Protein AF-A0A091MMB6-F1 (afdb_monomer_lite)

Organism: NCBI:txid57068

InterPro domains:
  IPR021627 Mediator complex, subunit Med27 [PTHR13130] (1-150)

Foldseek 3Di:
DPVPPCPVVVVVVVVVVVVVVVVVVVVVVVVVVVVVVVVVVVVVVPPPDDPPPPPDPVVCVVVPPCPDPPVCPVVVVVVVVVVVVVVVVVVVVVVVVVPPPVPDDPPPDDDDDDDDPPDPPPDDPDFLVVVVVVQVVVCVVCVVKDWDWDDPPPRDIDIDID

Structure (mmCIF, N/CA/C/O backbone):
data_AF-A0A091MMB6-F1
#
_entry.id   AF-A0A091MMB6-F1
#
loop_
_atom_site.group_PDB
_atom_site.id
_atom_site.type_symbol
_atom_site.label_atom_id
_atom_site.label_alt_id
_atom_site.label_comp_id
_atom_site.label_asym_id
_atom_site.label_entity_id
_atom_site.label_seq_id
_atom_site.pdbx_PDB_ins_code
_atom_site.Cartn_x
_atom_site.Cartn_y
_atom_site.Cartn_z
_atom_site.occupancy
_atom_site.B_iso_or_equiv
_atom_site.auth_seq_id
_atom_site.auth_comp_id
_atom_site.auth_asym_id
_atom_site.auth_atom_id
_atom_site.pdbx_PDB_model_num
ATOM 1 N N . PHE A 1 1 ? -19.940 -53.837 26.483 1.00 39.50 1 PHE A N 1
ATOM 2 C CA . PHE A 1 1 ? -20.423 -52.924 25.421 1.00 39.50 1 PHE A CA 1
ATOM 3 C C . PHE A 1 1 ? -21.110 -51.648 25.953 1.00 39.50 1 PHE A C 1
ATOM 5 O O . PHE A 1 1 ? -22.011 -51.136 25.306 1.00 39.50 1 PHE A O 1
ATOM 12 N N . ALA A 1 2 ? -20.678 -51.060 27.082 1.00 46.34 2 ALA A N 1
ATOM 13 C CA . ALA A 1 2 ? -21.332 -49.862 27.644 1.00 46.34 2 ALA A CA 1
ATOM 14 C C . ALA A 1 2 ? -20.780 -48.515 27.121 1.00 46.34 2 ALA A C 1
ATOM 16 O O . ALA A 1 2 ? -21.414 -47.486 27.314 1.00 46.34 2 ALA A O 1
ATOM 17 N N . CYS A 1 3 ? -19.640 -48.510 26.418 1.00 45.88 3 CYS A N 1
ATOM 18 C CA . CYS A 1 3 ? -18.957 -47.280 25.985 1.00 45.88 3 CYS A CA 1
ATOM 19 C C . CYS A 1 3 ? -19.495 -46.675 24.664 1.00 45.88 3 CYS A C 1
ATOM 21 O O . CYS A 1 3 ? -19.053 -45.617 24.238 1.00 45.88 3 CYS A O 1
ATOM 23 N N . LEU A 1 4 ? -20.470 -47.310 24.004 1.00 46.72 4 LEU A N 1
ATOM 24 C CA . LEU A 1 4 ? -21.047 -46.802 22.746 1.00 46.72 4 LEU A CA 1
ATOM 25 C C . LEU A 1 4 ? -22.343 -45.998 22.936 1.00 46.72 4 LEU A C 1
ATOM 27 O O . LEU A 1 4 ? -22.784 -45.343 21.997 1.00 46.72 4 LEU A O 1
ATOM 31 N N . LYS A 1 5 ? -22.943 -46.000 24.138 1.00 49.16 5 LYS A N 1
ATOM 32 C CA . LYS A 1 5 ? -24.236 -45.332 24.382 1.00 49.16 5 LYS A CA 1
ATOM 33 C C . LYS A 1 5 ? -24.125 -43.839 24.730 1.00 49.16 5 LYS A C 1
ATOM 35 O O . LYS A 1 5 ? -25.114 -43.126 24.607 1.00 49.16 5 LYS A O 1
ATOM 40 N N . ASP A 1 6 ? -22.943 -43.354 25.118 1.00 53.66 6 ASP A N 1
ATOM 41 C CA . ASP A 1 6 ? -22.732 -41.946 25.511 1.00 53.66 6 ASP A CA 1
ATOM 42 C C . ASP A 1 6 ? -22.209 -41.037 24.382 1.00 53.66 6 ASP A C 1
ATOM 44 O O . ASP A 1 6 ? -22.112 -39.822 24.553 1.00 53.66 6 ASP A O 1
ATOM 48 N N . GLY A 1 7 ? -21.926 -41.586 23.195 1.00 49.62 7 GLY A N 1
ATOM 49 C CA . GLY A 1 7 ? -21.372 -40.813 22.074 1.00 49.62 7 GLY A CA 1
ATOM 50 C C . GLY A 1 7 ? -22.309 -39.728 21.524 1.00 49.62 7 GLY A C 1
ATOM 51 O O . GLY A 1 7 ? -21.838 -38.685 21.075 1.00 49.62 7 GLY A O 1
ATOM 52 N N . MET A 1 8 ? -23.630 -39.937 21.590 1.00 50.69 8 MET A N 1
ATOM 53 C CA . MET A 1 8 ? -24.620 -38.967 21.094 1.00 50.69 8 MET A CA 1
ATOM 54 C C . MET A 1 8 ? -24.939 -37.861 22.109 1.00 50.69 8 MET A C 1
ATOM 56 O O . MET A 1 8 ? -25.041 -36.705 21.712 1.00 50.69 8 MET A O 1
ATOM 60 N N . ARG A 1 9 ? -24.984 -38.161 23.418 1.00 50.56 9 ARG A N 1
ATOM 61 C CA . ARG A 1 9 ? -25.232 -37.132 24.453 1.00 50.56 9 ARG A CA 1
ATOM 62 C C . ARG A 1 9 ? -24.070 -36.143 24.593 1.00 50.56 9 ARG A C 1
ATOM 64 O O . ARG A 1 9 ? -24.295 -34.979 24.917 1.00 50.56 9 ARG A O 1
ATOM 71 N N . ASN A 1 10 ? -22.837 -36.586 24.337 1.00 52.34 10 ASN A N 1
ATOM 72 C CA . ASN A 1 10 ? -21.649 -35.731 24.404 1.00 52.34 10 ASN A CA 1
ATOM 73 C C . ASN A 1 10 ? -21.568 -34.755 23.209 1.00 52.34 10 ASN A C 1
ATOM 75 O O . ASN A 1 10 ? -21.187 -33.602 23.374 1.00 52.34 10 ASN A O 1
ATOM 79 N N . LYS A 1 11 ? -21.999 -35.174 22.009 1.00 51.62 11 LYS A N 1
ATOM 80 C CA . LYS A 1 11 ? -22.016 -34.303 20.820 1.00 51.62 11 LYS A CA 1
ATOM 81 C C . LYS A 1 11 ? -23.034 -33.163 20.920 1.00 51.62 11 LYS A C 1
ATOM 83 O O . LYS A 1 11 ? -22.665 -32.022 20.671 1.00 51.62 11 LYS A O 1
ATOM 88 N N . GLU A 1 12 ? -24.268 -33.432 21.347 1.00 52.56 12 GLU A N 1
ATOM 89 C CA . GLU A 1 12 ? -25.299 -32.384 21.484 1.00 52.56 12 GLU A CA 1
ATOM 90 C C . GLU A 1 12 ? -24.952 -31.354 22.573 1.00 52.56 12 GLU A C 1
ATOM 92 O O . GLU A 1 12 ? -25.219 -30.162 22.427 1.00 52.56 12 GLU A O 1
ATOM 97 N N . THR A 1 13 ? -24.297 -31.789 23.653 1.00 57.03 13 THR A N 1
ATOM 98 C CA . THR A 1 13 ? -23.835 -30.886 24.719 1.00 57.03 13 THR A CA 1
ATOM 99 C C . THR A 1 13 ? -22.599 -30.077 24.320 1.00 57.03 13 THR A C 1
ATOM 101 O O . THR A 1 13 ? -22.487 -28.919 24.724 1.00 57.03 13 THR A O 1
ATOM 104 N N . LEU A 1 14 ? -21.695 -30.629 23.503 1.00 56.78 14 LEU A N 1
ATOM 105 C CA . LEU A 1 14 ? -20.573 -29.891 22.909 1.00 56.78 14 LEU A CA 1
ATOM 106 C C . LEU A 1 14 ? -21.051 -28.838 21.901 1.00 56.78 14 LEU A C 1
ATOM 108 O O . LEU A 1 14 ? -20.645 -27.683 22.009 1.00 56.78 14 LEU A O 1
ATOM 112 N N . GLU A 1 15 ? -21.973 -29.189 21.000 1.00 60.12 15 GLU A N 1
ATOM 113 C CA . GLU A 1 15 ? -22.548 -28.239 20.036 1.00 60.12 15 GLU A CA 1
ATOM 114 C C . GLU A 1 15 ? -23.355 -27.127 20.722 1.00 60.12 15 GLU A C 1
ATOM 116 O O . GLU A 1 15 ? -23.308 -25.973 20.300 1.00 60.12 15 GLU A O 1
ATOM 121 N N . GLY A 1 16 ? -24.074 -27.434 21.808 1.00 63.38 16 GLY A N 1
ATOM 122 C CA . GLY A 1 16 ? -24.776 -26.425 22.607 1.00 63.38 16 GLY A CA 1
ATOM 123 C C . GLY A 1 16 ? -23.827 -25.448 23.312 1.00 63.38 16 GLY A C 1
ATOM 124 O O . GLY A 1 16 ? -24.103 -24.249 23.370 1.00 63.38 16 GLY A O 1
ATOM 125 N N . ARG A 1 17 ? -22.677 -25.934 23.799 1.00 65.94 17 ARG A N 1
ATOM 126 C CA . ARG A 1 17 ? -21.632 -25.091 24.409 1.00 65.94 17 ARG A CA 1
ATOM 127 C C . ARG A 1 17 ? -20.921 -24.229 23.375 1.00 65.94 17 ARG A C 1
ATOM 129 O O . ARG A 1 17 ? -20.659 -23.064 23.656 1.00 65.94 17 ARG A O 1
ATOM 136 N N . GLU A 1 18 ? -20.652 -24.770 22.192 1.00 71.19 18 GLU A N 1
ATOM 137 C CA . GLU A 1 18 ? -20.058 -24.017 21.086 1.00 71.19 18 GLU A CA 1
ATOM 138 C C . GLU A 1 18 ? -21.010 -22.922 20.593 1.00 71.19 18 GLU A C 1
ATOM 140 O O . GLU A 1 18 ? -20.610 -21.768 20.482 1.00 71.19 18 GLU A O 1
ATOM 145 N N . LYS A 1 19 ? -22.301 -23.231 20.418 1.00 75.25 19 LYS A N 1
ATOM 146 C CA . LYS A 1 19 ? -23.323 -22.232 20.064 1.00 75.25 19 LYS A CA 1
ATOM 147 C C . LYS A 1 19 ? -23.476 -21.150 21.136 1.00 75.25 19 LYS A C 1
ATOM 149 O O . LYS A 1 19 ? -23.590 -19.978 20.791 1.00 75.25 19 LYS A O 1
ATOM 154 N N . GLY A 1 20 ? -23.426 -21.517 22.419 1.00 80.25 20 GLY A N 1
ATOM 155 C CA . GLY A 1 20 ? -23.444 -20.557 23.528 1.00 80.25 20 GLY A CA 1
ATOM 156 C C . GLY A 1 20 ? -22.203 -19.659 23.561 1.00 80.25 20 GLY A C 1
ATOM 157 O O . GLY A 1 20 ? -22.324 -18.452 23.754 1.00 80.25 20 GLY A O 1
ATOM 158 N N . PHE A 1 21 ? -21.019 -20.223 23.305 1.00 85.81 21 PHE A N 1
ATOM 159 C CA . PHE A 1 21 ? -19.779 -19.454 23.196 1.00 85.81 21 PHE A CA 1
ATOM 160 C C . PHE A 1 21 ? -19.808 -18.497 22.002 1.00 85.81 21 PHE A C 1
ATOM 162 O O . PHE A 1 21 ? -19.471 -17.328 22.151 1.00 85.81 21 PHE A O 1
ATOM 169 N N . VAL A 1 22 ? -20.249 -18.965 20.832 1.00 87.00 22 VAL A N 1
ATOM 170 C CA . VAL A 1 22 ? -20.364 -18.134 19.627 1.00 87.00 22 VAL A CA 1
ATOM 171 C C . VAL A 1 22 ? -21.369 -17.003 19.838 1.00 87.00 22 VAL A C 1
ATOM 173 O O . VAL A 1 22 ? -21.076 -15.875 19.455 1.00 87.00 22 VAL A O 1
ATOM 176 N N . ALA A 1 23 ? -22.504 -17.263 20.493 1.00 87.75 23 ALA A N 1
ATOM 177 C CA . ALA A 1 23 ? -23.479 -16.227 20.827 1.00 87.75 23 ALA A CA 1
ATOM 178 C C . ALA A 1 23 ? -22.897 -15.177 21.790 1.00 87.75 23 ALA A C 1
ATOM 180 O O . ALA A 1 23 ? -22.988 -13.983 21.515 1.00 87.75 23 ALA A O 1
ATOM 181 N N . ALA A 1 24 ? -22.220 -15.607 22.860 1.00 87.50 24 ALA A N 1
ATOM 182 C CA . ALA A 1 24 ? -21.569 -14.700 23.807 1.00 87.50 24 ALA A CA 1
ATOM 183 C C . ALA A 1 24 ? -20.425 -13.897 23.158 1.00 87.50 24 ALA A C 1
ATOM 185 O O . ALA A 1 24 ? -20.236 -12.714 23.437 1.00 87.50 24 ALA A O 1
ATOM 186 N N . PHE A 1 25 ? -19.668 -14.520 22.253 1.00 91.81 25 PHE A N 1
ATOM 187 C CA . PHE A 1 25 ? -18.604 -13.855 21.510 1.00 91.81 25 PHE A CA 1
ATOM 188 C C . PHE A 1 25 ? -19.160 -12.827 20.518 1.00 91.81 25 PHE A C 1
ATOM 190 O O . PHE A 1 25 ? -18.648 -11.711 20.430 1.00 91.81 25 PHE A O 1
ATOM 197 N N . GLN A 1 26 ? -20.239 -13.171 19.810 1.00 93.06 26 GLN A N 1
ATOM 198 C CA . GLN A 1 26 ? -20.955 -12.232 18.952 1.00 93.06 26 GLN A CA 1
ATOM 199 C C . GLN A 1 26 ? -21.497 -11.055 19.762 1.00 93.06 26 GLN A C 1
ATOM 201 O O . GLN A 1 26 ? -21.310 -9.915 19.349 1.00 93.06 26 GLN A O 1
ATOM 206 N N . GLU A 1 27 ? -22.115 -11.295 20.916 1.00 94.50 27 GLU A N 1
ATOM 207 C CA . GLU A 1 27 ? -22.611 -10.236 21.799 1.00 94.50 27 GLU A CA 1
ATOM 208 C C . GLU A 1 27 ? -21.479 -9.314 22.276 1.00 94.50 27 GLU A C 1
ATOM 210 O O . GLU A 1 27 ? -21.606 -8.089 22.215 1.00 94.50 27 GLU A O 1
ATOM 215 N N . SER A 1 28 ? -20.334 -9.889 22.653 1.00 93.56 28 SER A N 1
ATOM 216 C CA . SER A 1 28 ? -19.145 -9.126 23.038 1.00 93.56 28 SER A CA 1
ATOM 217 C C . SER A 1 28 ? -18.630 -8.243 21.895 1.00 93.56 28 SER A C 1
ATOM 219 O O . SER A 1 28 ? -18.393 -7.053 22.105 1.00 93.56 28 SER A O 1
ATOM 221 N N . LEU A 1 29 ? -18.538 -8.770 20.667 1.00 95.81 29 LEU A N 1
ATOM 222 C CA . LEU A 1 29 ? -18.143 -7.984 19.492 1.00 95.81 29 LEU A CA 1
ATOM 223 C C . LEU A 1 29 ? -19.132 -6.860 19.173 1.00 95.81 29 LEU A C 1
ATOM 225 O O . LEU A 1 29 ? -18.711 -5.744 18.868 1.00 95.81 29 LEU A O 1
ATOM 2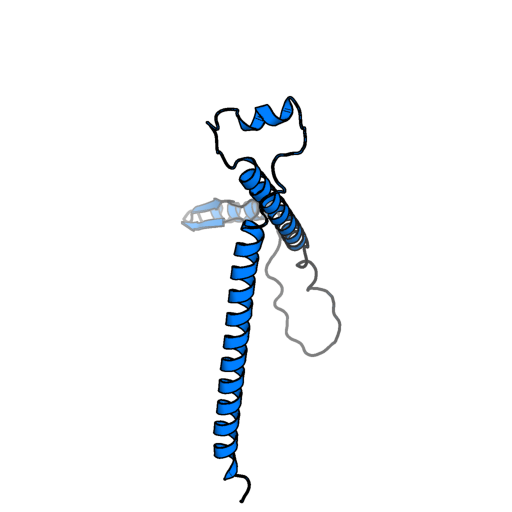29 N N . HIS A 1 30 ? -20.435 -7.128 19.266 1.00 95.38 30 HIS A N 1
ATOM 230 C CA . HIS A 1 30 ? -21.452 -6.094 19.074 1.00 95.38 30 HIS A CA 1
ATOM 231 C C . HIS A 1 30 ? -21.353 -5.007 20.148 1.00 95.38 30 HIS A C 1
ATOM 233 O O . HIS A 1 30 ? -21.545 -3.832 19.834 1.00 95.38 30 HIS A O 1
ATOM 239 N N . SER A 1 31 ? -21.003 -5.366 21.388 1.00 95.62 31 SER A N 1
ATOM 240 C CA . SER A 1 31 ? -20.748 -4.379 22.439 1.00 95.62 31 SER A CA 1
ATOM 241 C C . SER A 1 31 ? -19.540 -3.511 22.120 1.00 95.62 31 SER A C 1
ATOM 243 O O . SER A 1 31 ? -19.674 -2.295 22.101 1.00 95.62 31 SER A O 1
ATOM 245 N N . VAL A 1 32 ? -18.402 -4.112 21.766 1.00 96.31 32 VAL A N 1
ATOM 246 C CA . VAL A 1 32 ? -17.191 -3.357 21.403 1.00 96.31 32 VAL A CA 1
ATOM 247 C C . VAL A 1 32 ? -17.450 -2.430 20.213 1.00 96.31 32 VAL A C 1
ATOM 249 O O . VAL A 1 32 ? -17.006 -1.284 20.211 1.00 96.31 32 VAL A O 1
ATOM 252 N N . SER A 1 33 ? -18.200 -2.891 19.209 1.00 95.12 33 SER A N 1
ATOM 253 C CA . SER A 1 33 ? -18.565 -2.063 18.056 1.00 95.12 33 SER A CA 1
ATOM 254 C C . SER A 1 33 ? -19.441 -0.870 18.445 1.00 95.12 33 SER A C 1
ATOM 256 O O . SER A 1 33 ? -19.279 0.211 17.881 1.00 95.12 33 SER A O 1
ATOM 258 N N . ARG A 1 34 ? -20.372 -1.056 19.387 1.00 95.56 34 ARG A N 1
ATOM 259 C CA . ARG A 1 34 ? -21.217 0.021 19.914 1.00 95.56 34 ARG A CA 1
ATOM 260 C C . ARG A 1 34 ? -20.389 1.024 20.714 1.00 95.56 34 ARG A C 1
ATOM 262 O O . ARG A 1 34 ? -20.503 2.218 20.460 1.00 95.56 34 ARG A O 1
ATOM 269 N N . ASP A 1 35 ? -19.519 0.542 21.596 1.00 95.88 35 ASP A N 1
ATOM 270 C CA . ASP A 1 35 ? -18.670 1.383 22.444 1.00 95.88 35 ASP A CA 1
ATOM 271 C C . ASP A 1 35 ? -17.698 2.224 21.597 1.00 95.88 35 ASP A C 1
ATOM 273 O O . ASP A 1 35 ? -17.500 3.410 21.858 1.00 95.88 35 ASP A O 1
ATOM 277 N N . LEU A 1 36 ? -17.143 1.649 20.522 1.00 94.50 36 LEU A N 1
ATOM 278 C CA . LEU A 1 36 ? -16.326 2.384 19.550 1.00 94.50 36 LEU A CA 1
ATOM 279 C C . LEU A 1 36 ? -17.128 3.454 18.801 1.00 94.50 36 LEU A C 1
ATOM 281 O O . LEU A 1 36 ? -16.637 4.570 18.633 1.00 94.50 36 LEU A O 1
ATOM 285 N N . GLY A 1 37 ? -18.358 3.142 18.383 1.00 93.75 37 GLY A N 1
ATOM 286 C CA . GLY A 1 37 ? -19.241 4.116 17.737 1.00 93.75 37 GLY A CA 1
ATOM 287 C C . GLY A 1 37 ? -19.619 5.275 18.665 1.00 93.75 37 GLY A C 1
ATOM 288 O O . GLY A 1 37 ? -19.635 6.436 18.250 1.00 93.75 37 GLY A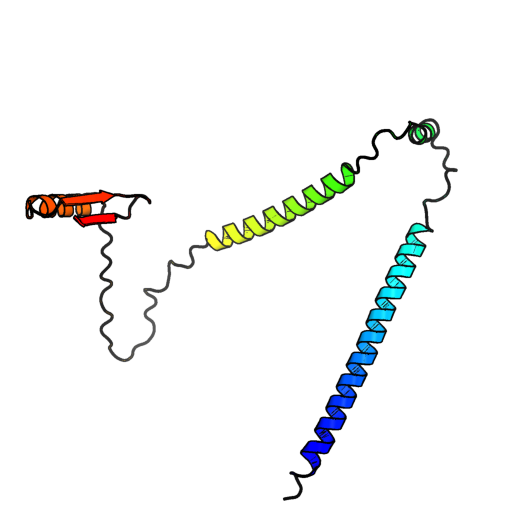 O 1
ATOM 289 N N . GLU A 1 38 ? -19.869 4.992 19.944 1.00 93.69 38 GLU A N 1
ATOM 290 C CA . GLU A 1 38 ? -20.104 6.028 20.950 1.00 93.69 38 GLU A CA 1
ATOM 291 C C . GLU A 1 38 ? -18.855 6.865 21.223 1.00 93.69 38 GLU A C 1
ATOM 293 O O . GLU A 1 38 ? -18.958 8.089 21.315 1.00 93.69 38 GLU A O 1
ATOM 298 N N . LEU A 1 39 ? -17.679 6.238 21.298 1.00 91.75 39 LEU A N 1
ATOM 299 C CA . LEU A 1 39 ? -16.410 6.933 21.488 1.00 91.75 39 LEU A CA 1
ATOM 300 C C . LEU A 1 39 ? -16.100 7.873 20.321 1.00 91.75 39 LEU A C 1
ATOM 302 O O . LEU A 1 39 ? -15.688 9.008 20.545 1.00 91.75 39 LEU A O 1
ATOM 306 N N . GLU A 1 40 ? -16.336 7.443 19.084 1.00 88.62 40 GLU A N 1
ATOM 307 C CA . GLU A 1 40 ? -16.176 8.290 17.901 1.00 88.62 40 GLU A CA 1
ATOM 308 C C . GLU A 1 40 ? -17.155 9.474 17.932 1.00 88.62 40 GLU A C 1
ATOM 310 O O . GLU A 1 40 ? -16.761 10.625 17.720 1.00 88.62 40 GLU A O 1
ATOM 315 N N . ARG A 1 41 ? -18.421 9.232 18.295 1.00 89.31 41 ARG A N 1
ATOM 316 C CA . ARG A 1 41 ? -19.420 10.295 18.479 1.00 89.31 41 ARG A CA 1
ATOM 317 C C . ARG A 1 41 ? -18.991 11.296 19.556 1.00 89.31 41 ARG A C 1
ATOM 319 O O . ARG A 1 41 ? -19.078 12.501 19.331 1.00 89.31 41 ARG A O 1
ATOM 326 N N . LEU A 1 42 ? -18.523 10.815 20.708 1.00 87.56 42 LEU A N 1
ATOM 327 C CA . LEU A 1 42 ? -18.047 11.650 21.814 1.00 87.56 42 LEU A CA 1
ATOM 328 C C . LEU A 1 42 ? -16.764 12.403 21.451 1.00 87.56 42 LEU A C 1
ATOM 330 O O . LEU A 1 42 ? -16.647 13.579 21.776 1.00 87.56 42 LEU A O 1
ATOM 334 N N . SER A 1 43 ? -15.839 11.785 20.719 1.00 78.75 43 SER A N 1
ATOM 335 C CA . SER A 1 43 ? -14.630 12.452 20.227 1.00 78.75 43 SER A CA 1
ATOM 336 C C . SER A 1 43 ? -14.961 13.612 19.290 1.00 78.75 43 SER A C 1
ATOM 338 O O . SER A 1 43 ? -14.281 14.634 19.329 1.00 78.75 43 SER A O 1
ATOM 340 N N . ASN A 1 44 ? -16.007 13.482 18.473 1.00 74.62 44 ASN A N 1
ATOM 341 C CA . ASN A 1 44 ? -16.484 14.571 17.620 1.00 74.62 44 ASN A CA 1
ATOM 342 C C . ASN A 1 44 ? -17.168 15.696 18.424 1.00 74.62 44 ASN A C 1
ATOM 344 O O . ASN A 1 44 ? -17.182 16.843 17.982 1.00 74.62 44 ASN A O 1
ATOM 348 N N . LEU A 1 45 ? -17.711 15.381 19.606 1.00 77.19 45 LEU A N 1
ATOM 349 C CA . LEU A 1 45 ? -18.288 16.347 20.552 1.00 77.19 45 LEU A CA 1
ATOM 350 C C . LEU A 1 45 ? -17.230 17.039 21.420 1.00 77.19 45 LEU A C 1
ATOM 352 O O . LEU A 1 45 ? -17.446 18.176 21.834 1.00 77.19 45 LEU A O 1
ATOM 356 N N . VAL A 1 46 ? -16.063 16.420 21.623 1.00 67.69 46 VAL A N 1
ATOM 357 C CA . VAL A 1 46 ? -14.837 17.072 22.127 1.00 67.69 46 VAL A CA 1
ATOM 358 C C . VAL A 1 46 ? -14.207 17.909 20.998 1.00 67.69 46 VAL A C 1
ATOM 360 O O . VAL A 1 46 ? -13.012 17.865 20.709 1.00 67.69 46 VAL A O 1
ATOM 363 N N . GLY A 1 47 ? -15.055 18.683 20.315 1.00 53.56 47 GLY A N 1
ATOM 364 C CA . GLY A 1 47 ? -14.650 19.739 19.406 1.00 53.56 47 GLY A CA 1
ATOM 365 C C . GLY A 1 47 ? -13.744 20.721 20.142 1.00 53.56 47 GLY A C 1
ATOM 366 O O . GLY A 1 47 ? -13.919 20.982 21.332 1.00 53.56 47 GLY A O 1
ATOM 367 N N . LYS A 1 48 ? -12.733 21.191 19.411 1.00 59.41 48 LYS A N 1
ATOM 368 C CA . LYS A 1 48 ? -11.583 21.986 19.862 1.00 59.41 48 LYS A CA 1
ATOM 369 C C . LYS A 1 48 ? -11.957 22.991 20.967 1.00 59.41 48 LYS A C 1
ATOM 371 O O . LYS A 1 48 ? -12.991 23.646 20.832 1.00 59.41 48 LYS A O 1
ATOM 376 N N . PRO A 1 49 ? -11.118 23.150 22.014 1.00 50.75 49 PRO A N 1
ATOM 377 C CA . PRO A 1 49 ? -11.370 24.118 23.077 1.00 50.75 49 PRO A CA 1
ATOM 378 C C . PRO A 1 49 ? -11.707 25.474 22.459 1.00 50.75 49 PRO A C 1
ATOM 380 O O . PRO A 1 49 ? -11.021 25.924 21.541 1.00 50.75 49 PRO A O 1
ATOM 383 N N . SER A 1 50 ? -12.812 26.050 22.936 1.00 49.12 50 SER A N 1
ATOM 384 C CA . SER A 1 50 ? -13.432 27.272 22.430 1.00 49.12 50 SER A CA 1
ATOM 385 C C . SER A 1 50 ? -12.402 28.338 22.060 1.00 49.12 50 SER A C 1
ATOM 387 O O . SER A 1 50 ? -11.474 28.585 22.831 1.00 49.12 50 SER A O 1
ATOM 389 N N . GLU A 1 51 ? -12.653 28.975 20.920 1.00 49.50 51 GLU A N 1
ATOM 390 C CA . GLU A 1 51 ? -12.020 30.105 20.217 1.00 49.50 51 GLU A CA 1
ATOM 391 C C . GLU A 1 51 ? -11.598 31.350 21.037 1.00 49.50 51 GLU A C 1
ATOM 393 O O . GLU A 1 51 ? -11.526 32.449 20.506 1.00 49.50 51 GLU A O 1
ATOM 398 N N . ASN A 1 52 ? -11.250 31.229 22.316 1.00 49.34 52 ASN A N 1
ATOM 399 C CA . ASN A 1 52 ? -10.814 32.348 23.158 1.00 49.34 52 ASN A CA 1
ATOM 400 C C . ASN A 1 52 ? -9.299 32.353 23.401 1.00 49.34 52 ASN A C 1
ATOM 402 O O . ASN A 1 52 ? -8.827 32.880 24.408 1.00 49.34 52 ASN A O 1
ATOM 406 N N . HIS A 1 53 ? -8.516 31.775 22.488 1.00 52.16 53 HIS A N 1
ATOM 407 C CA . HIS A 1 53 ? -7.088 32.069 22.440 1.00 52.16 53 HIS A CA 1
ATOM 408 C C . HIS A 1 53 ? -6.926 33.365 21.638 1.00 52.16 53 HIS A C 1
ATOM 410 O O . HIS A 1 53 ? -7.375 33.394 20.491 1.00 52.16 53 HIS A O 1
ATOM 416 N N . PRO A 1 54 ? -6.337 34.441 22.190 1.00 54.03 54 PRO A N 1
ATOM 417 C CA . PRO A 1 54 ? -6.193 35.709 21.487 1.00 54.03 54 PRO A CA 1
ATOM 418 C C . PRO A 1 54 ? -5.108 35.560 20.417 1.00 54.03 54 PRO A C 1
ATOM 420 O O . PRO A 1 54 ? -3.989 36.040 20.546 1.00 54.03 54 PRO A O 1
ATOM 423 N N . LEU A 1 55 ? -5.446 34.868 19.335 1.00 55.59 55 LEU A N 1
ATOM 424 C CA . LEU A 1 55 ? -4.586 34.599 18.190 1.00 55.59 55 LEU A CA 1
ATOM 425 C C . LEU A 1 55 ? -4.488 35.806 17.243 1.00 55.59 55 LEU A C 1
ATOM 427 O O . LEU A 1 55 ? -4.061 35.658 16.098 1.00 55.59 55 LEU A O 1
ATOM 431 N N . HIS A 1 56 ? -4.854 36.999 17.728 1.00 59.56 56 HIS A N 1
ATOM 432 C CA . HIS A 1 56 ? -4.774 38.285 17.037 1.00 59.56 56 HIS A CA 1
ATOM 433 C C . HIS A 1 56 ? -5.117 38.133 15.538 1.00 59.56 56 HIS A C 1
ATOM 435 O O . HIS A 1 56 ? -6.127 37.520 15.196 1.00 59.56 56 HIS A O 1
ATOM 441 N N . ASN A 1 57 ? -4.265 38.606 14.633 1.00 54.50 57 ASN A N 1
ATOM 442 C CA . ASN A 1 57 ? -4.510 38.610 13.185 1.00 54.50 57 ASN A CA 1
ATOM 443 C C . ASN A 1 57 ? -4.712 37.214 12.561 1.00 54.50 57 ASN A C 1
ATOM 445 O O . ASN A 1 57 ? -5.273 37.111 11.475 1.00 54.50 57 ASN A O 1
ATOM 449 N N . SER A 1 58 ? -4.292 36.134 13.230 1.00 59.69 58 SER A N 1
ATOM 450 C CA . SER A 1 58 ? -4.493 34.768 12.726 1.00 59.69 58 SER A CA 1
ATOM 451 C C . SER A 1 58 ? -5.906 34.223 12.967 1.00 59.69 58 SER A C 1
ATOM 453 O O . SER A 1 58 ? -6.308 33.281 12.289 1.00 59.69 58 SER A O 1
ATOM 455 N N . GLY A 1 59 ? -6.701 34.866 13.834 1.00 61.44 59 GLY A N 1
ATOM 456 C CA . GLY A 1 59 ? -8.137 34.593 13.969 1.00 61.44 59 GLY A CA 1
ATOM 457 C C . GLY A 1 59 ? -8.977 35.097 12.789 1.00 61.44 59 GLY A C 1
ATOM 458 O O . GLY A 1 59 ? -10.115 34.679 12.630 1.00 61.44 59 GLY A O 1
ATOM 459 N N . LEU A 1 60 ? -8.421 35.964 11.934 1.00 59.47 60 LEU A N 1
ATOM 460 C CA . LEU A 1 60 ? -9.098 36.460 10.730 1.00 59.47 60 LEU A CA 1
ATOM 461 C C . LEU A 1 60 ? -8.885 35.547 9.512 1.00 59.47 60 LEU A C 1
ATOM 463 O O . LEU A 1 60 ? -9.603 35.671 8.528 1.00 59.47 60 LEU A O 1
ATOM 467 N N . LEU A 1 61 ? -7.948 34.593 9.590 1.00 54.78 61 LEU A N 1
ATOM 468 C CA . LEU A 1 61 ? -7.699 33.616 8.521 1.00 54.78 61 LEU A CA 1
ATOM 469 C C . LEU A 1 61 ? -8.798 32.542 8.428 1.00 54.78 61 LEU A C 1
ATOM 471 O O . LEU A 1 61 ? -8.912 31.875 7.406 1.00 54.78 61 LEU A O 1
ATOM 475 N N . SER A 1 62 ? -9.613 32.357 9.477 1.00 56.72 62 SER A N 1
ATOM 476 C CA . SER A 1 62 ? -10.798 31.480 9.452 1.00 56.72 62 SER A CA 1
ATOM 477 C C . SER A 1 62 ? -12.032 32.153 8.842 1.00 56.72 62 SER A C 1
ATOM 479 O O . SER A 1 62 ? -13.012 31.471 8.544 1.00 56.72 62 SER A O 1
ATOM 481 N N . LEU A 1 63 ? -11.979 33.476 8.657 1.00 54.38 63 LEU A N 1
ATOM 482 C CA . LEU A 1 63 ? -13.026 34.284 8.032 1.00 54.38 63 LEU A CA 1
ATOM 483 C C . LEU A 1 63 ? -12.813 34.459 6.525 1.00 54.38 63 LEU A C 1
ATOM 485 O O . LEU A 1 63 ? -13.653 35.077 5.870 1.00 54.38 63 LEU A O 1
ATOM 489 N N . ASP A 1 64 ? -11.726 33.917 5.967 1.00 58.69 64 ASP A N 1
ATOM 490 C CA . ASP A 1 64 ? -11.535 33.911 4.522 1.00 58.69 64 ASP A CA 1
ATOM 491 C C . ASP A 1 64 ? -12.608 32.997 3.901 1.00 58.69 64 ASP A C 1
ATOM 493 O O . ASP A 1 64 ? -12.748 31.845 4.337 1.00 58.69 64 ASP A O 1
ATOM 497 N N . PRO A 1 65 ? -13.422 33.480 2.940 1.00 58.81 65 PRO A N 1
ATOM 498 C CA . PRO A 1 65 ? -14.507 32.692 2.393 1.00 58.81 65 PRO A CA 1
ATOM 499 C C . PRO A 1 65 ? -13.937 31.412 1.792 1.00 58.81 65 PRO A C 1
ATOM 501 O O . PRO A 1 65 ? -13.252 31.417 0.772 1.00 58.81 65 PRO A O 1
ATOM 504 N N . VAL A 1 66 ? -14.246 30.301 2.452 1.00 60.38 66 VAL A N 1
ATOM 505 C CA . VAL A 1 66 ? -14.009 28.940 1.989 1.00 60.38 66 VAL A CA 1
ATOM 506 C C . VAL A 1 66 ? -14.630 28.777 0.601 1.00 60.38 66 VAL A C 1
ATOM 508 O O . VAL A 1 66 ? -15.818 28.498 0.461 1.00 60.38 66 VAL A O 1
ATOM 511 N N . GLN A 1 67 ? -13.822 28.979 -0.434 1.00 52.12 67 GLN A N 1
ATOM 512 C CA . GLN A 1 67 ? -14.199 28.717 -1.824 1.00 52.12 67 GLN A CA 1
ATOM 513 C C . GLN A 1 67 ? -13.567 27.420 -2.340 1.00 52.12 67 GLN A C 1
ATOM 515 O O . GLN A 1 67 ? -14.043 26.879 -3.327 1.00 52.12 67 GLN A O 1
ATOM 520 N N . ASP A 1 68 ? -12.597 26.839 -1.625 1.00 52.75 68 ASP A N 1
ATOM 521 C CA . ASP A 1 68 ? -12.000 25.558 -2.008 1.00 52.75 68 ASP A CA 1
ATOM 522 C C . ASP A 1 68 ? -11.843 24.615 -0.809 1.00 52.75 68 ASP A C 1
ATOM 524 O O . ASP A 1 68 ? -10.759 24.391 -0.268 1.00 52.75 68 ASP A O 1
ATOM 528 N N . LYS A 1 69 ? -12.956 23.989 -0.396 1.00 51.84 69 LYS A N 1
ATOM 529 C CA . LYS A 1 69 ? -12.915 22.742 0.391 1.00 51.84 69 LYS A CA 1
ATOM 530 C C . LYS A 1 69 ? -12.463 21.577 -0.493 1.00 51.84 69 LYS A C 1
ATOM 532 O O . LYS A 1 69 ? -13.151 20.564 -0.581 1.00 51.84 69 LYS A O 1
ATOM 537 N N . THR A 1 70 ? -11.314 21.688 -1.142 1.00 57.22 70 THR A N 1
ATOM 538 C CA . THR A 1 70 ? -10.689 20.514 -1.738 1.00 57.22 70 THR A CA 1
ATOM 539 C C . THR A 1 70 ? -9.930 19.816 -0.606 1.00 57.22 70 THR A C 1
ATOM 541 O O . THR A 1 70 ? -9.025 20.426 -0.032 1.00 57.22 70 THR A O 1
ATOM 544 N N . PRO A 1 71 ? -10.268 18.571 -0.211 1.00 57.72 71 PRO A N 1
ATOM 545 C CA . PRO A 1 71 ? -9.551 17.820 0.825 1.00 57.72 71 PRO A CA 1
ATOM 546 C C . PRO A 1 71 ? -8.179 17.345 0.306 1.00 57.72 71 PRO A C 1
ATOM 548 O O . PRO A 1 71 ? -7.811 16.177 0.402 1.00 57.72 71 PRO A O 1
ATOM 551 N N . LEU A 1 72 ? -7.410 18.261 -0.281 1.00 69.00 72 LEU A N 1
ATOM 552 C CA . LEU A 1 72 ? -6.173 17.990 -0.992 1.00 69.00 72 LEU A CA 1
ATOM 553 C C . LEU A 1 72 ? -5.107 17.466 -0.035 1.00 69.00 72 LEU A C 1
ATOM 555 O O . LEU A 1 72 ? -4.392 16.529 -0.367 1.00 69.00 72 LEU A O 1
ATOM 559 N N . TYR A 1 73 ? -5.038 18.015 1.180 1.00 75.88 73 TYR A N 1
ATOM 560 C CA . TYR A 1 73 ? -4.049 17.586 2.164 1.00 75.88 73 TYR A CA 1
ATOM 561 C C . TYR A 1 73 ? -4.262 16.138 2.623 1.00 75.88 73 TYR A C 1
ATOM 563 O O . TYR A 1 73 ? -3.319 15.348 2.631 1.00 75.88 73 TYR A O 1
ATOM 571 N N . SER A 1 74 ? -5.493 15.760 2.980 1.00 76.69 74 SER A N 1
ATOM 572 C CA . SER A 1 74 ? -5.780 14.399 3.445 1.00 76.69 74 SER A CA 1
ATOM 573 C C . SER A 1 74 ? -5.630 13.374 2.321 1.00 76.69 74 SER A C 1
ATOM 575 O O . SER A 1 74 ? -5.049 12.312 2.547 1.00 76.69 74 SER A O 1
ATOM 577 N N . GLN A 1 75 ? -6.065 13.711 1.104 1.00 80.94 75 GLN A N 1
ATOM 578 C CA . GLN A 1 75 ? -5.878 12.866 -0.076 1.00 80.94 75 GLN A CA 1
ATOM 579 C C . GLN A 1 75 ? -4.396 12.701 -0.433 1.00 80.94 75 GLN A C 1
ATOM 581 O O . GLN A 1 75 ? -3.945 11.578 -0.660 1.00 80.94 75 GLN A O 1
ATOM 586 N N . LEU A 1 76 ? -3.612 13.783 -0.411 1.00 88.06 76 LEU A N 1
ATOM 587 C CA . LEU A 1 76 ? -2.172 13.743 -0.673 1.00 88.06 76 LEU A CA 1
ATOM 588 C C . LEU A 1 76 ? -1.437 12.900 0.373 1.00 88.06 76 LEU A C 1
ATOM 590 O O . LEU A 1 76 ? -0.594 12.072 0.028 1.00 88.06 76 LEU A O 1
ATOM 594 N N . LEU A 1 77 ? -1.791 13.059 1.649 1.00 89.06 77 LEU A N 1
ATOM 595 C CA . LEU A 1 77 ? -1.223 12.265 2.734 1.00 89.06 77 LEU A CA 1
ATOM 596 C C . LEU A 1 77 ?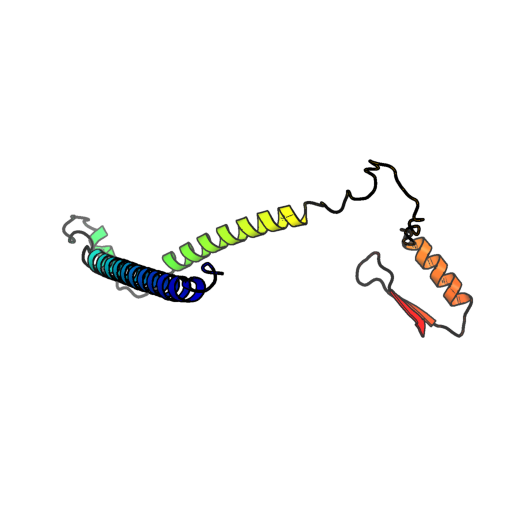 -1.554 10.773 2.576 1.00 89.06 77 LEU A C 1
ATOM 598 O O . LEU A 1 77 ? -0.693 9.919 2.799 1.00 89.06 77 LEU A O 1
ATOM 602 N N . GLN A 1 78 ? -2.787 10.444 2.188 1.00 87.31 78 GLN A N 1
ATOM 603 C CA . GLN A 1 78 ? -3.206 9.064 1.946 1.00 87.31 78 GLN A CA 1
ATOM 604 C C . GLN A 1 78 ? -2.481 8.456 0.738 1.00 87.31 78 GLN A C 1
ATOM 606 O O . GLN A 1 78 ? -1.975 7.336 0.841 1.00 87.31 78 GLN A O 1
ATOM 611 N N . ALA A 1 79 ? -2.366 9.202 -0.363 1.00 89.69 79 ALA A N 1
ATOM 612 C CA . ALA A 1 79 ? -1.617 8.790 -1.545 1.00 89.69 79 ALA A CA 1
ATOM 613 C C . ALA A 1 79 ? -0.139 8.542 -1.209 1.00 89.69 79 ALA A C 1
ATOM 615 O O . ALA A 1 79 ? 0.404 7.499 -1.562 1.00 89.69 79 ALA A O 1
ATOM 616 N N . TYR A 1 80 ? 0.490 9.434 -0.438 1.00 94.25 80 TYR A N 1
ATOM 617 C CA . TYR A 1 80 ? 1.875 9.272 0.005 1.00 94.25 80 TYR A CA 1
ATOM 618 C C . TYR A 1 80 ? 2.081 8.007 0.856 1.00 94.25 80 TYR A C 1
ATOM 620 O O . TYR A 1 80 ? 2.999 7.222 0.605 1.00 94.25 80 TYR A O 1
ATOM 628 N N . LYS A 1 81 ? 1.195 7.752 1.830 1.00 95.38 81 LYS A N 1
ATOM 629 C CA . LYS A 1 81 ? 1.234 6.525 2.647 1.00 95.38 81 LYS A CA 1
ATOM 630 C C . LYS A 1 81 ? 1.098 5.265 1.791 1.00 95.38 81 LYS A C 1
ATOM 632 O O . LYS A 1 81 ? 1.821 4.293 2.016 1.00 95.38 81 LYS A O 1
ATOM 637 N N . TRP A 1 82 ? 0.184 5.277 0.821 1.00 95.69 82 TRP A N 1
ATOM 638 C CA . TRP A 1 82 ? -0.017 4.155 -0.092 1.00 95.69 82 TRP A CA 1
ATOM 639 C C . TRP A 1 82 ? 1.208 3.918 -0.980 1.00 95.69 82 TRP A C 1
ATOM 641 O O . TRP A 1 82 ? 1.672 2.782 -1.065 1.00 95.69 82 TRP A O 1
ATOM 651 N N . SER A 1 83 ? 1.796 4.979 -1.540 1.00 95.00 83 SER A N 1
ATOM 652 C CA . SER A 1 83 ? 3.020 4.900 -2.345 1.00 95.00 83 SER A CA 1
ATOM 653 C C . SER A 1 83 ? 4.185 4.292 -1.567 1.00 95.00 83 SER A C 1
ATOM 655 O O . SER A 1 83 ? 4.834 3.374 -2.065 1.00 95.00 83 SER A O 1
ATOM 657 N N . ASN A 1 84 ? 4.404 4.708 -0.314 1.00 95.69 84 ASN A N 1
ATOM 658 C CA . ASN A 1 84 ? 5.443 4.118 0.538 1.00 95.69 84 ASN A CA 1
ATOM 659 C C . ASN A 1 84 ? 5.214 2.621 0.780 1.00 95.69 84 ASN A C 1
ATOM 661 O O . ASN A 1 84 ? 6.146 1.819 0.691 1.00 95.69 84 ASN A O 1
ATOM 665 N N . LYS A 1 85 ? 3.966 2.224 1.060 1.00 96.06 85 LYS A N 1
ATOM 666 C CA . LYS A 1 85 ? 3.615 0.815 1.274 1.00 96.06 85 LYS A CA 1
ATOM 667 C C . LYS A 1 85 ? 3.829 -0.013 0.005 1.00 96.06 85 LYS A C 1
ATOM 669 O O . LYS A 1 85 ? 4.397 -1.103 0.076 1.00 96.06 85 LYS A O 1
ATOM 674 N N . LEU A 1 86 ? 3.413 0.504 -1.150 1.00 96.19 86 LEU A N 1
ATOM 675 C CA . LEU A 1 86 ? 3.614 -0.144 -2.443 1.00 96.19 86 LEU A CA 1
ATOM 676 C C . LEU A 1 86 ? 5.103 -0.313 -2.750 1.00 96.19 86 LEU A C 1
ATOM 678 O O . LEU A 1 86 ? 5.530 -1.410 -3.099 1.00 96.19 86 LEU A O 1
ATOM 682 N N . GLN A 1 87 ? 5.896 0.743 -2.574 1.00 96.25 87 GLN A N 1
ATOM 683 C CA . GLN A 1 87 ? 7.330 0.721 -2.843 1.00 96.25 87 GLN A CA 1
ATOM 684 C C . GLN A 1 87 ? 8.071 -0.267 -1.933 1.00 96.25 87 GLN A C 1
ATOM 686 O O . GLN A 1 87 ? 8.950 -0.988 -2.404 1.00 96.25 87 GLN A O 1
ATOM 691 N N . TYR A 1 88 ? 7.668 -0.380 -0.664 1.00 95.62 88 TYR A N 1
ATOM 692 C CA . TYR A 1 88 ? 8.187 -1.399 0.249 1.00 95.62 88 TYR A CA 1
ATOM 693 C C . TYR A 1 88 ? 7.903 -2.824 -0.254 1.00 95.62 88 TYR A C 1
ATOM 695 O O . TYR A 1 88 ? 8.826 -3.628 -0.392 1.00 95.62 88 TYR A O 1
ATOM 703 N N . HIS A 1 89 ? 6.648 -3.137 -0.593 1.00 94.94 89 HIS A N 1
ATOM 704 C CA . HIS A 1 89 ? 6.286 -4.469 -1.091 1.00 94.94 89 HIS A CA 1
ATOM 705 C C . HIS A 1 89 ? 6.908 -4.784 -2.457 1.00 94.94 89 HIS A C 1
ATOM 707 O O . HIS A 1 89 ? 7.358 -5.908 -2.670 1.00 94.94 89 HIS A O 1
ATOM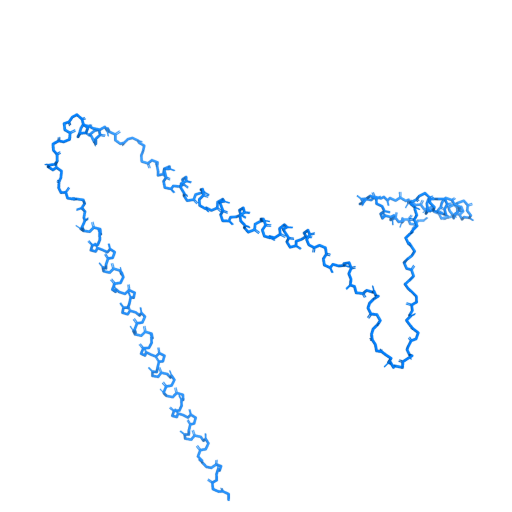 713 N N . ALA A 1 90 ? 6.986 -3.806 -3.361 1.00 92.75 90 ALA A N 1
ATOM 714 C CA . ALA A 1 90 ? 7.666 -3.947 -4.644 1.00 92.75 90 ALA A CA 1
ATOM 715 C C . ALA A 1 90 ? 9.170 -4.198 -4.458 1.00 92.75 90 ALA A C 1
ATOM 717 O O . ALA A 1 90 ? 9.735 -5.038 -5.153 1.00 92.75 90 ALA A O 1
ATOM 718 N N . GLY A 1 91 ? 9.808 -3.536 -3.486 1.00 92.31 91 GLY A N 1
ATOM 719 C CA . GLY A 1 91 ? 11.198 -3.788 -3.108 1.00 92.31 91 GLY A CA 1
ATOM 720 C C . GLY A 1 91 ? 11.416 -5.211 -2.589 1.00 92.31 91 GLY A C 1
ATOM 721 O O . GLY A 1 91 ? 12.337 -5.890 -3.040 1.00 92.31 91 GLY A O 1
ATOM 722 N N . LEU A 1 92 ? 10.534 -5.704 -1.713 1.00 91.44 92 LEU A N 1
ATOM 723 C CA . LEU A 1 92 ? 10.571 -7.093 -1.239 1.00 91.44 92 LEU A CA 1
ATOM 724 C C . LEU A 1 92 ? 10.370 -8.101 -2.378 1.00 91.44 92 LEU A C 1
ATOM 726 O O . LEU A 1 92 ? 11.143 -9.049 -2.501 1.00 91.44 92 LEU A O 1
ATOM 730 N N . ALA A 1 93 ? 9.361 -7.890 -3.225 1.00 87.50 93 ALA A N 1
ATOM 731 C CA . ALA A 1 93 ? 9.070 -8.760 -4.361 1.00 87.50 93 ALA A CA 1
ATOM 732 C C . ALA A 1 93 ? 10.215 -8.755 -5.381 1.00 87.50 93 ALA A C 1
ATOM 734 O O . ALA A 1 93 ? 10.642 -9.813 -5.828 1.00 87.50 93 ALA A O 1
ATOM 735 N N . SER A 1 94 ? 10.769 -7.581 -5.691 1.00 88.44 94 SER A N 1
ATOM 736 C CA . SER A 1 94 ? 11.967 -7.440 -6.520 1.00 88.44 94 SER A CA 1
ATOM 737 C C . SER A 1 94 ? 13.154 -8.179 -5.902 1.00 88.44 94 SER A C 1
ATOM 739 O O . SER A 1 94 ? 13.856 -8.902 -6.602 1.00 88.44 94 SER A O 1
ATOM 741 N N . GLY A 1 95 ? 13.345 -8.077 -4.585 1.00 86.31 95 GLY A N 1
ATOM 742 C CA . GLY A 1 95 ? 14.354 -8.842 -3.857 1.00 86.31 95 GLY A CA 1
ATOM 743 C C . GLY A 1 95 ? 14.165 -10.354 -4.001 1.00 86.31 95 GLY A C 1
ATOM 744 O O . GLY A 1 95 ? 15.126 -11.053 -4.301 1.00 86.31 95 GLY A O 1
ATOM 745 N N . LEU A 1 96 ? 12.940 -10.862 -3.853 1.00 83.81 96 LEU A N 1
ATOM 746 C CA . LEU A 1 96 ? 12.621 -12.286 -4.019 1.00 83.81 96 LEU A CA 1
ATOM 747 C C . LEU A 1 96 ? 12.795 -12.771 -5.465 1.00 83.81 96 LEU A C 1
ATOM 749 O O . LEU A 1 96 ? 13.329 -13.852 -5.683 1.00 83.81 96 LEU A O 1
ATOM 753 N N . LEU A 1 97 ? 12.381 -11.975 -6.452 1.00 80.50 97 LEU A N 1
ATOM 754 C CA . LEU A 1 97 ? 12.520 -12.306 -7.875 1.00 80.50 97 LEU A CA 1
ATOM 755 C C . LEU A 1 97 ? 13.986 -12.275 -8.333 1.00 80.50 97 LEU A C 1
ATOM 757 O O . LEU A 1 97 ? 14.404 -13.104 -9.141 1.00 80.50 97 LEU A O 1
ATOM 761 N N . ASN A 1 98 ? 14.780 -11.343 -7.800 1.00 78.06 98 ASN A N 1
ATOM 762 C CA . ASN A 1 98 ? 16.215 -11.251 -8.077 1.00 78.06 98 ASN A CA 1
ATOM 763 C C . ASN A 1 98 ? 17.047 -12.243 -7.255 1.00 78.06 98 ASN A C 1
ATOM 765 O O . ASN A 1 98 ? 18.179 -12.556 -7.633 1.00 78.06 98 ASN A O 1
ATOM 769 N 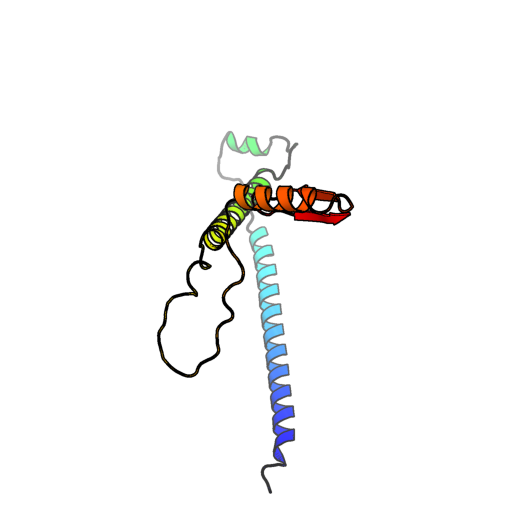N . GLN A 1 99 ? 16.496 -12.792 -6.171 1.00 76.81 99 GLN A N 1
ATOM 770 C CA . GLN A 1 99 ? 17.048 -13.969 -5.513 1.00 76.81 99 GLN A CA 1
ATOM 771 C C . GLN A 1 99 ? 16.868 -15.182 -6.430 1.00 76.81 99 GLN A C 1
ATOM 773 O O . GLN A 1 99 ? 15.912 -15.947 -6.343 1.00 76.81 99 GLN A O 1
ATOM 778 N N . GLN A 1 100 ? 17.844 -15.370 -7.316 1.00 59.50 100 GLN A N 1
ATOM 779 C CA . GLN A 1 100 ? 18.046 -16.562 -8.136 1.00 59.50 100 GLN A CA 1
ATOM 780 C C . GLN A 1 100 ? 18.277 -17.805 -7.257 1.00 59.50 100 GLN A C 1
ATOM 782 O O . GLN A 1 100 ? 19.387 -18.327 -7.158 1.00 59.50 100 GLN A O 1
ATOM 787 N N . SER A 1 101 ? 17.221 -18.325 -6.635 1.00 59.16 101 SER A N 1
ATOM 788 C CA . SER A 1 101 ? 17.246 -19.601 -5.907 1.00 59.16 101 SER A CA 1
ATOM 789 C C . SER A 1 101 ? 17.221 -20.811 -6.856 1.00 59.16 101 SER A C 1
ATOM 791 O O . SER A 1 101 ? 17.518 -21.929 -6.444 1.00 59.16 101 SER A O 1
ATOM 793 N N . LEU A 1 102 ? 17.004 -20.595 -8.160 1.00 55.06 102 LEU A N 1
ATOM 794 C CA . LEU A 1 102 ? 17.038 -21.635 -9.200 1.00 55.06 102 LEU A CA 1
ATOM 795 C C . LEU A 1 102 ? 18.450 -22.158 -9.547 1.00 55.06 102 LEU A C 1
ATOM 797 O O . LEU A 1 102 ? 18.578 -23.046 -10.385 1.00 55.06 102 LEU A O 1
ATOM 801 N N . LYS A 1 103 ? 19.531 -21.663 -8.919 1.00 56.56 103 LYS A N 1
ATOM 802 C CA . LYS A 1 103 ? 20.916 -22.068 -9.258 1.00 56.56 103 LYS A CA 1
ATOM 803 C C . LYS A 1 103 ? 21.517 -23.237 -8.463 1.00 56.56 103 LYS A C 1
ATOM 805 O O . LYS A 1 103 ? 22.719 -23.487 -8.607 1.00 56.56 103 LYS A O 1
ATOM 810 N N . ARG A 1 104 ? 20.760 -23.995 -7.660 1.00 58.06 104 ARG A N 1
ATOM 811 C CA . ARG A 1 104 ? 21.303 -25.178 -6.952 1.00 58.06 104 ARG A CA 1
ATOM 812 C C . ARG A 1 104 ? 20.253 -26.271 -6.684 1.00 58.06 104 ARG A C 1
ATOM 814 O O . ARG A 1 104 ? 19.825 -26.459 -5.555 1.00 58.06 104 ARG A O 1
ATOM 821 N N . SER A 1 105 ? 19.919 -27.079 -7.685 1.00 51.81 105 SER A N 1
ATOM 822 C CA . SER A 1 105 ? 19.500 -28.473 -7.429 1.00 51.81 105 SER A CA 1
ATOM 823 C C . SER A 1 105 ? 20.059 -29.451 -8.466 1.00 51.81 105 SER A C 1
ATOM 825 O O . SER A 1 105 ? 19.436 -30.428 -8.862 1.00 51.81 105 SER A O 1
ATOM 827 N N . ALA A 1 106 ? 21.307 -29.229 -8.868 1.00 53.84 106 ALA A N 1
ATOM 828 C CA . ALA A 1 106 ? 22.167 -30.278 -9.388 1.00 53.84 106 ALA A CA 1
ATOM 829 C C . ALA A 1 106 ? 23.545 -30.075 -8.750 1.00 53.84 106 ALA A C 1
ATOM 831 O O . ALA A 1 106 ? 24.086 -28.975 -8.816 1.00 53.84 106 ALA A O 1
ATOM 832 N N . ASN A 1 107 ? 24.075 -31.122 -8.113 1.00 55.62 107 ASN A N 1
ATOM 833 C CA . ASN A 1 107 ? 25.443 -31.251 -7.580 1.00 55.62 107 ASN A CA 1
ATOM 834 C C . ASN A 1 107 ? 25.643 -31.125 -6.060 1.00 55.62 107 ASN A C 1
ATOM 836 O O . ASN A 1 107 ? 26.766 -30.899 -5.622 1.00 55.62 107 ASN A O 1
ATOM 840 N N . GLN A 1 108 ? 24.631 -31.408 -5.237 1.00 49.84 108 GLN A N 1
ATOM 841 C CA . GLN A 1 108 ? 24.916 -32.009 -3.926 1.00 49.84 108 GLN A CA 1
ATOM 842 C C . GLN A 1 108 ? 24.575 -33.496 -3.978 1.00 49.84 108 GLN A C 1
ATOM 844 O O . GLN A 1 108 ? 23.483 -33.939 -3.638 1.00 49.84 108 GLN A O 1
ATOM 849 N N . MET A 1 109 ? 25.538 -34.256 -4.506 1.00 43.03 109 MET A N 1
ATOM 850 C CA . MET A 1 109 ? 25.599 -35.704 -4.362 1.00 43.03 109 MET A CA 1
ATOM 851 C C . MET A 1 109 ? 25.932 -35.994 -2.894 1.00 43.03 109 MET A C 1
ATOM 853 O O . MET A 1 109 ? 27.085 -35.931 -2.479 1.00 43.03 109 MET A O 1
ATOM 857 N N . GLY A 1 110 ? 24.903 -36.280 -2.110 1.00 53.88 110 GLY A N 1
ATOM 858 C CA . GLY A 1 110 ? 24.996 -36.982 -0.842 1.00 53.88 110 GLY A CA 1
ATOM 859 C C . GLY A 1 110 ? 24.050 -38.174 -0.914 1.00 53.88 110 GLY A C 1
ATOM 860 O O . GLY A 1 110 ? 22.906 -38.014 -1.318 1.00 53.88 110 GLY A O 1
ATOM 861 N N . VAL A 1 111 ? 24.568 -39.337 -0.531 1.00 42.88 111 VAL A N 1
ATOM 862 C CA . VAL A 1 111 ? 23.933 -40.653 -0.343 1.00 42.88 111 VAL A CA 1
ATOM 863 C C . VAL A 1 111 ? 23.591 -41.515 -1.575 1.00 42.88 111 VAL A C 1
ATOM 865 O O . VAL A 1 111 ? 22.736 -41.2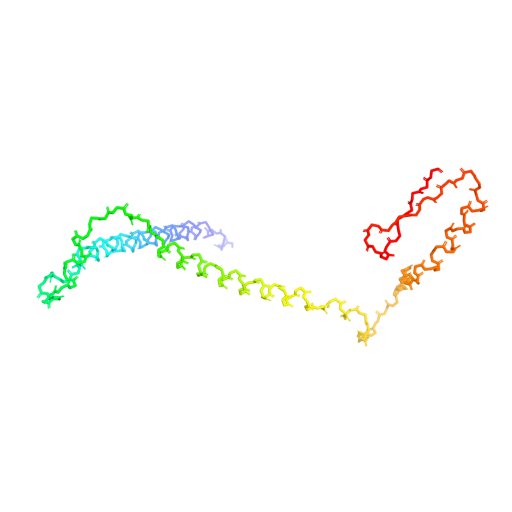46 -2.413 1.00 42.88 111 VAL A O 1
ATOM 868 N N . SER A 1 112 ? 24.314 -42.635 -1.606 1.00 50.03 112 SER A N 1
ATOM 869 C CA . SER A 1 112 ? 24.108 -43.862 -2.368 1.00 50.03 112 SER A CA 1
ATOM 870 C C . SER A 1 112 ? 22.731 -44.490 -2.112 1.00 50.03 112 SER A C 1
ATOM 872 O O . SER A 1 112 ? 22.370 -44.683 -0.956 1.00 50.03 112 SER A O 1
ATOM 874 N N . ALA A 1 113 ? 22.008 -44.866 -3.178 1.00 47.84 113 ALA A N 1
ATOM 875 C CA . ALA A 1 113 ? 21.535 -46.240 -3.428 1.00 47.84 113 ALA A CA 1
ATOM 876 C C . ALA A 1 113 ? 20.548 -46.310 -4.618 1.00 47.84 113 ALA A C 1
ATOM 878 O O . ALA A 1 113 ? 19.534 -45.625 -4.660 1.00 47.84 113 ALA A O 1
ATOM 879 N N . LYS A 1 114 ? 20.833 -47.244 -5.538 1.00 47.47 114 LYS A N 1
ATOM 880 C CA . LYS A 1 114 ? 19.962 -47.814 -6.594 1.00 47.47 114 LYS A CA 1
ATOM 881 C C . LYS A 1 114 ? 19.589 -46.930 -7.800 1.00 47.47 114 LYS A C 1
ATOM 883 O O . LYS A 1 114 ? 18.477 -46.446 -7.962 1.00 47.47 114 LYS A O 1
ATOM 888 N N . ARG A 1 115 ? 20.559 -46.878 -8.725 1.00 54.56 115 ARG A N 1
ATOM 889 C CA . ARG A 1 115 ? 20.434 -47.023 -10.193 1.00 54.56 115 ARG A CA 1
ATOM 890 C C . ARG A 1 115 ? 19.022 -46.817 -10.782 1.00 54.56 115 ARG A C 1
ATOM 892 O O . ARG A 1 115 ? 18.289 -47.774 -11.012 1.00 54.56 115 ARG A O 1
ATOM 899 N N . ARG A 1 116 ? 18.729 -45.583 -11.187 1.00 53.59 116 ARG A N 1
ATOM 900 C CA . ARG A 1 116 ? 18.020 -45.318 -12.449 1.00 53.59 116 ARG A CA 1
ATOM 901 C C . ARG A 1 116 ? 18.987 -44.545 -13.347 1.00 53.59 116 ARG A C 1
ATOM 903 O O . ARG A 1 116 ? 19.613 -43.615 -12.836 1.00 53.59 116 ARG A O 1
ATOM 910 N N . PRO A 1 117 ? 19.148 -44.887 -14.637 1.00 52.91 117 PRO A N 1
ATOM 911 C CA . PRO A 1 117 ? 19.819 -43.989 -15.563 1.00 52.91 117 PRO A CA 1
ATOM 912 C C . PRO A 1 117 ? 18.986 -42.707 -15.596 1.00 52.91 117 PRO A C 1
ATOM 914 O O . PRO A 1 117 ? 17.848 -42.713 -16.063 1.00 52.91 117 PRO A O 1
ATOM 917 N N . LYS A 1 118 ? 19.508 -41.620 -15.023 1.00 54.66 118 LYS A N 1
ATOM 918 C CA . LYS A 1 118 ? 18.972 -40.290 -15.307 1.00 54.66 118 LYS A CA 1
ATOM 919 C C . LYS A 1 118 ? 19.135 -40.108 -16.811 1.00 54.66 118 LYS A C 1
ATOM 921 O O . LYS A 1 118 ? 20.266 -40.147 -17.292 1.00 54.66 118 LYS A O 1
ATOM 926 N N . ALA A 1 119 ? 18.022 -39.978 -17.534 1.00 59.09 119 ALA A N 1
ATOM 927 C CA . ALA A 1 119 ? 18.055 -39.522 -18.914 1.00 59.09 119 ALA A CA 1
ATOM 928 C C . ALA A 1 119 ? 18.935 -38.270 -18.939 1.00 59.09 119 ALA A C 1
ATOM 930 O O . ALA A 1 119 ? 18.712 -37.349 -18.145 1.00 59.09 119 ALA A O 1
ATOM 931 N N . GLN A 1 120 ? 19.995 -38.294 -19.750 1.00 56.88 120 GLN A N 1
ATOM 932 C CA . GLN A 1 120 ? 20.821 -37.110 -19.915 1.00 56.88 120 GLN A CA 1
ATOM 933 C C . GLN A 1 120 ? 19.903 -35.946 -20.306 1.00 56.88 120 GLN A C 1
ATOM 935 O O . GLN A 1 120 ? 18.991 -36.153 -21.112 1.00 56.88 120 GLN A O 1
ATOM 940 N N . PRO A 1 121 ? 20.101 -34.745 -19.742 1.00 53.16 121 PRO A N 1
ATOM 941 C CA . PRO A 1 121 ? 19.379 -33.581 -20.213 1.00 53.16 121 PRO A CA 1
ATOM 942 C C . PRO A 1 121 ? 19.683 -33.414 -21.706 1.00 53.16 121 PRO A C 1
ATOM 944 O O . PRO A 1 121 ? 20.821 -33.162 -22.085 1.00 53.16 121 PRO A O 1
ATOM 947 N N . THR A 1 122 ? 18.671 -33.577 -22.558 1.00 60.66 122 THR A N 1
ATOM 948 C CA . THR A 1 122 ? 18.772 -33.379 -24.016 1.00 60.66 122 THR A CA 1
ATOM 949 C C . THR A 1 122 ? 18.884 -31.902 -24.397 1.00 60.66 122 THR A C 1
ATOM 951 O O . THR A 1 122 ? 18.950 -31.553 -25.572 1.00 60.66 122 THR A O 1
ATOM 954 N N . THR A 1 123 ? 18.909 -31.010 -23.408 1.00 59.47 123 THR A N 1
ATOM 955 C CA . THR A 1 123 ? 19.044 -29.573 -23.601 1.00 59.47 123 THR A CA 1
ATOM 956 C C . THR A 1 123 ? 20.517 -29.216 -23.771 1.00 59.47 123 THR A C 1
ATOM 958 O O . THR A 1 123 ? 21.236 -29.002 -22.792 1.00 59.47 123 THR A O 1
ATOM 961 N N . LEU A 1 124 ? 20.968 -29.150 -25.021 1.00 64.94 124 LEU A N 1
ATOM 962 C CA . LEU A 1 124 ? 22.257 -28.565 -25.376 1.00 64.94 124 LEU A CA 1
ATOM 963 C C . LEU A 1 124 ? 22.093 -27.047 -25.495 1.00 64.94 124 LEU A C 1
ATOM 965 O O . LEU A 1 124 ? 21.345 -26.556 -26.339 1.00 64.94 124 LEU A O 1
ATOM 969 N N . VAL A 1 125 ? 22.795 -26.297 -24.646 1.00 67.69 125 VAL A N 1
ATOM 970 C CA . VAL A 1 125 ? 22.906 -24.840 -24.785 1.00 67.69 125 VAL A CA 1
ATOM 971 C C . VAL A 1 125 ? 23.976 -24.568 -25.838 1.00 67.69 125 VAL A C 1
ATOM 973 O O . VAL A 1 125 ? 25.169 -24.592 -25.543 1.00 67.69 125 VAL A O 1
ATOM 976 N N . LEU A 1 126 ? 23.543 -24.367 -27.079 1.00 74.88 126 LEU A N 1
ATOM 977 C CA . LEU A 1 126 ? 24.410 -24.047 -28.213 1.00 74.88 126 LEU A CA 1
ATOM 978 C C . LEU A 1 126 ? 24.359 -22.539 -28.507 1.00 74.88 126 LEU A C 1
ATOM 980 O O . LEU A 1 126 ? 23.302 -21.922 -28.343 1.00 74.88 126 LEU A O 1
ATOM 984 N N . PRO A 1 127 ? 25.470 -21.925 -28.952 1.00 81.75 127 PRO A N 1
ATOM 985 C CA . PRO A 1 127 ? 25.452 -20.555 -29.447 1.00 81.75 127 PRO A CA 1
ATOM 986 C C . PRO A 1 127 ? 24.437 -20.390 -30.593 1.00 81.75 127 PRO A C 1
ATOM 988 O O . PRO A 1 127 ? 24.352 -21.281 -31.441 1.00 81.75 127 PRO A O 1
ATOM 991 N N . PRO A 1 128 ? 23.719 -19.252 -30.686 1.00 80.88 128 PRO A N 1
ATOM 992 C CA . PRO A 1 128 ? 22.713 -19.028 -31.731 1.00 80.88 128 PRO A CA 1
ATOM 993 C C . PRO A 1 128 ? 23.247 -19.223 -33.157 1.00 80.88 128 PRO A C 1
ATOM 995 O O . PRO A 1 128 ? 22.557 -19.798 -33.990 1.00 80.88 128 PRO A O 1
ATOM 998 N N . GLN A 1 129 ? 24.511 -18.846 -33.385 1.00 84.81 129 GLN A N 1
ATOM 999 C CA . GLN A 1 129 ? 25.223 -19.013 -34.658 1.00 84.81 129 GLN A CA 1
ATOM 1000 C C . GLN A 1 129 ? 25.212 -20.476 -35.132 1.00 84.81 129 GLN A C 1
ATOM 1002 O O . GLN A 1 129 ? 24.974 -20.773 -36.296 1.00 84.81 129 GLN A O 1
ATOM 1007 N N . TYR A 1 130 ? 25.430 -21.409 -34.200 1.00 84.81 130 TYR A N 1
ATOM 1008 C CA . TYR A 1 130 ? 25.503 -22.835 -34.509 1.00 84.81 130 TYR A CA 1
ATOM 1009 C C . TYR A 1 130 ? 24.133 -23.397 -34.899 1.00 84.81 130 TYR A C 1
ATOM 1011 O O . TYR A 1 130 ? 24.028 -24.262 -35.763 1.00 84.81 130 TYR A O 1
ATOM 1019 N N . VAL A 1 131 ? 23.074 -22.885 -34.270 1.00 85.44 131 VAL A N 1
ATOM 1020 C CA . VAL A 1 131 ? 21.693 -23.245 -34.602 1.00 85.44 131 VAL A CA 1
ATOM 1021 C C . VAL A 1 131 ? 21.352 -22.750 -36.011 1.00 85.44 131 VAL A C 1
ATOM 1023 O O . VAL A 1 131 ? 20.800 -23.515 -36.798 1.00 85.44 131 VAL A O 1
ATOM 1026 N N . ASP A 1 132 ? 21.766 -21.530 -36.361 1.00 86.94 132 ASP A N 1
ATOM 1027 C CA . ASP A 1 132 ? 21.525 -20.927 -37.680 1.00 86.94 132 ASP A CA 1
ATOM 1028 C C . ASP A 1 132 ? 22.223 -21.688 -38.804 1.00 86.94 132 ASP A C 1
ATOM 1030 O O . ASP A 1 132 ? 21.609 -21.985 -39.827 1.00 86.94 132 ASP A O 1
ATOM 1034 N N . ASP A 1 133 ? 23.481 -22.074 -38.601 1.00 89.25 133 ASP A N 1
ATOM 1035 C CA . ASP A 1 133 ? 24.230 -22.866 -39.577 1.00 89.25 133 ASP A CA 1
ATOM 1036 C C . ASP A 1 133 ? 23.579 -24.228 -39.844 1.00 89.25 133 ASP A C 1
ATOM 1038 O O . ASP A 1 133 ? 23.549 -24.697 -40.985 1.00 89.25 133 ASP A O 1
ATOM 1042 N N . VAL A 1 134 ? 23.039 -24.871 -38.804 1.00 88.50 134 VAL A N 1
ATOM 1043 C CA . VAL A 1 134 ? 22.333 -26.150 -38.937 1.00 88.50 134 VAL A CA 1
ATOM 1044 C C . VAL A 1 134 ? 21.017 -25.964 -39.687 1.00 88.50 134 VAL A C 1
ATOM 1046 O O . VAL A 1 134 ? 20.746 -26.721 -40.617 1.00 88.50 134 VAL A O 1
ATOM 1049 N N . ILE A 1 135 ? 20.230 -24.942 -39.347 1.00 88.19 135 ILE A N 1
ATOM 1050 C CA . ILE A 1 135 ? 18.957 -24.655 -40.023 1.00 88.19 135 ILE A CA 1
ATOM 1051 C C . ILE A 1 135 ? 19.191 -24.343 -41.503 1.00 88.19 135 ILE A C 1
ATOM 1053 O O . ILE A 1 135 ? 18.550 -24.948 -42.356 1.00 88.19 135 ILE A O 1
ATOM 1057 N N . ASN A 1 136 ? 20.171 -23.494 -41.818 1.00 87.88 136 ASN A N 1
ATOM 1058 C CA . ASN A 1 136 ? 20.527 -23.147 -43.196 1.00 87.88 136 ASN A CA 1
ATOM 1059 C C . ASN A 1 136 ? 20.992 -24.363 -44.008 1.00 87.88 136 ASN A C 1
ATOM 1061 O O . ASN A 1 136 ? 20.770 -24.435 -45.216 1.00 87.88 136 ASN A O 1
ATOM 1065 N N . ARG A 1 137 ? 21.662 -25.331 -43.371 1.00 89.19 137 ARG A N 1
ATOM 1066 C CA . ARG A 1 137 ? 22.019 -26.594 -44.030 1.00 89.19 137 ARG A CA 1
ATOM 1067 C C . ARG A 1 137 ? 20.787 -27.448 -44.304 1.00 89.19 137 ARG A C 1
ATOM 1069 O O . ARG A 1 137 ? 20.716 -28.030 -45.378 1.00 89.19 137 ARG A O 1
ATOM 1076 N N . ILE A 1 138 ? 19.846 -27.526 -43.365 1.00 86.44 138 ILE A N 1
ATOM 1077 C CA . ILE A 1 138 ? 18.616 -28.313 -43.523 1.00 86.44 138 ILE A CA 1
ATOM 1078 C C . ILE A 1 138 ? 17.728 -27.717 -44.619 1.00 86.44 138 ILE A C 1
ATOM 1080 O O . ILE A 1 138 ? 17.300 -28.460 -45.495 1.00 86.44 138 ILE A O 1
ATOM 1084 N N . ASP A 1 139 ? 17.534 -26.399 -44.628 1.00 85.00 139 ASP A N 1
ATOM 1085 C CA . ASP A 1 139 ? 16.753 -25.680 -45.646 1.00 85.00 139 ASP A CA 1
ATOM 1086 C C . ASP A 1 139 ? 17.292 -25.946 -47.066 1.00 85.00 139 ASP A C 1
ATOM 1088 O O . ASP A 1 139 ? 16.552 -26.254 -47.993 1.00 85.00 139 ASP A O 1
ATOM 1092 N N . ARG A 1 140 ? 18.622 -25.988 -47.225 1.00 85.81 140 ARG A N 1
ATOM 1093 C CA . ARG A 1 140 ? 19.264 -26.335 -48.507 1.00 85.81 140 ARG A CA 1
ATOM 1094 C C . ARG A 1 140 ? 19.161 -27.813 -48.891 1.00 85.81 140 ARG A C 1
ATOM 1096 O O . ARG A 1 140 ? 19.281 -28.129 -50.071 1.00 85.81 140 ARG A O 1
ATOM 1103 N N . MET A 1 141 ? 19.025 -28.719 -47.922 1.00 88.00 141 MET A N 1
ATOM 1104 C CA . MET A 1 141 ? 18.925 -30.163 -48.180 1.00 88.00 141 MET A CA 1
ATOM 1105 C C . MET A 1 141 ? 17.518 -30.589 -48.603 1.00 88.00 141 MET A C 1
ATOM 1107 O O . MET A 1 141 ? 17.383 -31.615 -49.267 1.00 88.00 141 MET A O 1
ATOM 1111 N N . PHE A 1 142 ? 16.491 -29.815 -48.247 1.00 82.94 142 PHE A N 1
ATOM 1112 C CA . PHE A 1 142 ? 15.095 -30.120 -48.549 1.00 82.94 142 PHE A CA 1
ATOM 1113 C C . PHE A 1 142 ? 14.434 -28.944 -49.278 1.00 82.94 142 PHE A C 1
ATOM 1115 O O . PHE A 1 142 ? 13.713 -28.176 -48.654 1.00 82.94 142 PHE A O 1
ATOM 1122 N N . PRO A 1 143 ? 14.628 -28.820 -50.606 1.00 77.94 143 PRO A N 1
ATOM 1123 C CA . PRO A 1 143 ? 14.092 -27.705 -51.395 1.00 77.94 143 PRO A CA 1
ATOM 1124 C C . PRO A 1 143 ? 12.559 -27.602 -51.384 1.00 77.94 143 PRO A C 1
ATOM 1126 O O . PRO A 1 143 ? 12.012 -26.541 -51.659 1.00 77.94 143 PRO A O 1
ATOM 1129 N N . GLU A 1 144 ? 11.879 -28.709 -51.073 1.00 81.25 144 GLU A N 1
ATOM 1130 C CA . GLU A 1 144 ? 10.418 -28.818 -50.955 1.00 81.25 144 GLU A CA 1
ATOM 1131 C C . GLU A 1 144 ? 9.879 -28.342 -49.593 1.00 81.25 144 GLU A C 1
ATOM 1133 O O . GLU A 1 144 ? 8.672 -28.359 -49.374 1.00 81.25 144 GLU A O 1
ATOM 1138 N N . MET A 1 145 ? 10.754 -27.967 -48.654 1.00 81.12 145 MET A N 1
ATOM 1139 C CA . MET A 1 145 ? 10.400 -27.560 -47.296 1.00 81.12 145 MET A CA 1
ATOM 1140 C C . MET A 1 145 ? 10.976 -26.172 -47.024 1.00 81.12 145 MET A C 1
ATOM 1142 O O . MET A 1 145 ? 12.191 -26.002 -47.016 1.00 81.12 145 MET A O 1
ATOM 1146 N N . SER A 1 146 ? 10.125 -25.183 -46.760 1.00 79.44 146 SER A N 1
ATOM 1147 C CA . SER A 1 146 ? 10.585 -23.838 -46.408 1.00 79.44 146 SER A CA 1
ATOM 1148 C C . SER A 1 146 ? 10.678 -23.701 -44.893 1.00 79.44 146 SER A C 1
ATOM 1150 O O . SER A 1 146 ? 9.675 -23.841 -44.188 1.00 79.44 146 SER A O 1
ATOM 1152 N N . ILE A 1 147 ? 11.881 -23.430 -44.376 1.00 87.06 147 ILE A N 1
ATOM 1153 C CA . ILE A 1 147 ? 12.097 -23.217 -42.942 1.00 87.06 147 ILE A CA 1
ATOM 1154 C C . ILE A 1 147 ? 12.282 -21.724 -42.660 1.00 87.06 147 ILE A C 1
ATOM 1156 O O . ILE A 1 147 ? 13.315 -21.133 -42.966 1.00 87.06 147 ILE A O 1
ATOM 1160 N N . GLN A 1 148 ? 11.309 -21.107 -41.993 1.00 82.69 148 GLN A N 1
ATOM 1161 C CA . GLN A 1 148 ? 11.423 -19.739 -41.493 1.00 82.69 148 GLN A CA 1
ATOM 1162 C C . GLN A 1 148 ? 11.870 -19.729 -40.031 1.00 82.69 148 GLN A C 1
ATOM 1164 O O . GLN A 1 148 ? 11.220 -20.292 -39.150 1.00 82.69 148 GLN A O 1
ATOM 1169 N N . LEU A 1 149 ? 12.972 -19.033 -39.761 1.00 85.31 149 LEU A N 1
ATOM 1170 C CA . LEU A 1 149 ? 13.520 -18.847 -38.422 1.00 85.31 149 LEU A CA 1
ATOM 1171 C C . LEU A 1 149 ? 13.123 -17.476 -37.855 1.00 85.31 149 LEU A C 1
ATOM 1173 O O . LEU A 1 149 ? 13.412 -16.441 -38.452 1.00 85.31 149 LEU A O 1
ATOM 1177 N N . SER A 1 150 ? 12.536 -17.458 -36.656 1.00 83.00 150 SER A N 1
ATOM 1178 C CA . SER A 1 150 ? 12.228 -16.231 -35.911 1.00 83.00 150 SER A CA 1
ATOM 1179 C C . SER A 1 150 ? 12.728 -16.291 -34.464 1.00 83.00 150 SER A C 1
ATOM 1181 O O . SER A 1 150 ? 12.825 -17.358 -33.857 1.00 83.00 150 SER A O 1
ATOM 1183 N N . ARG A 1 151 ? 13.076 -15.129 -33.895 1.00 84.94 151 ARG A N 1
ATOM 1184 C CA . ARG A 1 151 ? 13.579 -14.988 -32.515 1.00 84.94 151 ARG A CA 1
ATOM 1185 C C . ARG A 1 151 ? 12.836 -13.885 -31.757 1.00 84.94 151 ARG A C 1
ATOM 1187 O O . ARG A 1 151 ? 13.402 -12.822 -31.512 1.00 84.94 151 ARG A O 1
ATOM 1194 N N . PRO A 1 152 ? 11.574 -14.116 -31.366 1.00 77.50 152 PRO A N 1
ATOM 1195 C CA . PRO A 1 152 ? 10.762 -13.084 -30.721 1.00 77.50 152 PRO A CA 1
ATOM 1196 C C . PRO A 1 152 ? 11.304 -12.645 -29.349 1.00 77.50 152 PRO A C 1
ATOM 1198 O O . PRO A 1 152 ? 11.134 -11.493 -28.971 1.00 77.50 152 PRO A O 1
ATOM 1201 N N . ASN A 1 153 ? 12.007 -13.532 -28.629 1.00 73.44 153 ASN A N 1
ATOM 1202 C CA . ASN A 1 153 ? 12.485 -13.294 -27.259 1.00 73.44 153 ASN A CA 1
ATOM 1203 C C . ASN A 1 153 ? 14.024 -13.368 -27.131 1.00 73.44 153 ASN A C 1
ATOM 1205 O O . ASN A 1 153 ? 14.550 -13.786 -26.100 1.00 73.44 153 ASN A O 1
ATOM 1209 N N . GLY A 1 154 ? 14.765 -13.007 -28.184 1.00 75.19 154 GLY A N 1
ATOM 1210 C CA . GLY A 1 154 ? 16.231 -12.935 -28.155 1.00 75.19 154 GLY A CA 1
ATOM 1211 C C . GLY A 1 154 ? 16.932 -14.232 -28.564 1.00 75.19 154 GLY A C 1
ATOM 1212 O O . GLY A 1 154 ? 17.265 -14.397 -29.730 1.00 75.19 154 GLY A O 1
ATOM 1213 N N . THR A 1 155 ? 17.215 -15.143 -27.627 1.00 70.12 155 THR A N 1
ATOM 1214 C CA . THR A 1 155 ? 18.070 -16.323 -27.897 1.00 70.12 155 THR A CA 1
ATOM 1215 C C . THR A 1 155 ? 17.310 -17.581 -28.316 1.00 70.12 155 THR A C 1
ATOM 1217 O O . THR A 1 155 ? 17.889 -18.446 -28.973 1.00 70.12 155 THR A O 1
ATOM 1220 N N . SER A 1 156 ? 16.022 -17.686 -27.986 1.00 76.56 156 SER A N 1
ATOM 1221 C CA . SER A 1 156 ? 15.188 -18.828 -28.373 1.00 76.56 156 SER A CA 1
ATOM 1222 C C . SER A 1 156 ? 14.766 -18.733 -29.838 1.00 76.56 156 SER A C 1
ATOM 1224 O O . SER A 1 156 ? 14.053 -17.805 -30.223 1.00 76.56 156 SER A O 1
ATOM 1226 N N . ALA A 1 157 ? 15.195 -19.707 -30.639 1.00 79.12 157 ALA A N 1
ATOM 1227 C CA . ALA A 1 157 ? 14.788 -19.871 -32.029 1.00 79.12 157 ALA A CA 1
ATOM 1228 C C . ALA A 1 157 ? 13.414 -20.555 -32.117 1.00 79.12 157 ALA A C 1
ATOM 1230 O O . ALA A 1 157 ? 13.202 -21.609 -31.520 1.00 79.12 157 ALA A O 1
ATOM 1231 N N . MET A 1 158 ? 12.500 -19.964 -32.880 1.00 80.88 158 MET A N 1
ATOM 1232 C CA . MET A 1 158 ? 11.242 -20.566 -33.306 1.00 80.88 158 MET A CA 1
ATOM 1233 C C . MET A 1 158 ? 11.345 -20.862 -34.801 1.00 80.88 158 MET A C 1
ATOM 1235 O O . MET A 1 158 ? 11.721 -19.984 -35.578 1.00 80.88 158 MET A O 1
ATOM 1239 N N . LEU A 1 159 ? 11.015 -22.093 -35.185 1.00 86.12 159 LEU A N 1
ATOM 1240 C CA . LEU A 1 159 ? 11.023 -22.544 -36.573 1.00 86.12 159 LEU A CA 1
ATOM 1241 C C . LEU A 1 159 ? 9.592 -22.753 -37.046 1.00 86.12 159 LEU A C 1
ATOM 1243 O O . LEU A 1 159 ? 8.836 -23.493 -36.417 1.00 86.12 159 LEU A O 1
ATOM 1247 N N . LEU A 1 160 ? 9.246 -22.113 -38.153 1.00 85.69 160 LEU A N 1
ATOM 1248 C CA . LEU A 1 160 ? 8.053 -22.411 -38.925 1.00 85.69 160 LEU A CA 1
ATOM 1249 C C . LEU A 1 160 ? 8.491 -23.209 -40.148 1.00 85.69 160 LEU A C 1
ATOM 1251 O O . LEU A 1 160 ? 9.383 -22.783 -40.873 1.00 85.69 160 LEU A O 1
ATOM 1255 N N . VAL A 1 161 ? 7.881 -24.370 -40.344 1.00 87.19 161 VAL A N 1
ATOM 1256 C CA . VAL A 1 161 ? 8.173 -25.272 -41.455 1.00 87.19 161 VAL A CA 1
ATOM 1257 C C . VAL A 1 161 ? 6.905 -25.383 -42.293 1.00 87.19 161 VAL A C 1
ATOM 1259 O O . VAL A 1 161 ? 5.868 -25.770 -41.747 1.00 87.19 161 VAL A O 1
ATOM 1262 N N . SER A 1 162 ? 6.974 -25.004 -43.569 1.00 77.62 162 SER A N 1
ATOM 1263 C CA . SER A 1 162 ? 5.859 -25.047 -44.530 1.00 77.62 162 SER A CA 1
ATOM 1264 C C . SER A 1 162 ? 6.214 -25.825 -45.780 1.00 77.62 162 SER A C 1
ATOM 1266 O O . SER A 1 162 ? 7.375 -25.657 -46.225 1.00 77.62 162 SER A O 1
#

Secondary structure (DSSP, 8-state):
--TTSSHHHHHHHHHHHHHHHHHHHHHHHHHHHHHHHHHHHHHHHS--S-S-S--GGGGGTTSS-------HHHHHHHHHHHHHHHHHHHHHHHHHHHS-GGG-SS-----------PPP-------HHHHHHHHHHHHHH-TT--EEEE-TTSS--EEEE-

Sequence (162 aa):
FACLKDGMRNKETLEGREKGFVAAFQESLHSVSRDLGELERLSNLVGKPSENHPLHNSGLLSLDPVQDKTPLYSQLLQAYKWSNKLQYHAGLASGLLNQQSLKRSANQMGVSAKRRPKAQPTTLVLPPQYVDDVINRIDRMFPEMSIQLSRPNGTSAMLLVS

pLDDT: mean 72.75, std 16.96, range [39.5, 96.31]

Radius of gyration: 37.31 Å; chains: 1; bounding box: 51×92×79 Å